Protein AF-A0A0E9XWE2-F1 (afdb_monomer_lite)

Organism: Anguilla anguilla (NCBI:txid7936)

Sequence (177 aa):
MARCVLFPHYSIYKSADKRSRIYFKRGICIWNLLLLTLNMKSKELSLSVKQAIIRLKKNKEPIRDIAKTLGVAKSTIWYIFKKKERTGELRNTKRPGRPRKTTVVDDRKILSLVKKNPFTTVGQIKNTLQEVGVSVSKSTIKRRLHQSKYRGFTTRCKLLVSLKNRKIRVCQKKKNI

Structure (mmCIF, N/CA/C/O backbone):
data_AF-A0A0E9XWE2-F1
#
_entry.id   AF-A0A0E9XWE2-F1
#
loop_
_atom_site.group_PDB
_atom_site.id
_atom_site.type_symbol
_atom_site.label_atom_id
_atom_site.label_alt_id
_atom_site.label_comp_id
_atom_site.label_asym_id
_atom_site.label_entity_id
_atom_site.label_seq_id
_atom_site.pdbx_PDB_ins_code
_atom_site.Cartn_x
_atom_site.Cartn_y
_atom_site.Cartn_z
_atom_site.occupancy
_atom_site.B_iso_or_equiv
_atom_site.auth_seq_id
_atom_site.auth_comp_id
_atom_site.auth_asym_id
_atom_site.auth_atom_id
_atom_site.pdbx_PDB_model_num
ATOM 1 N N . MET A 1 1 ? -25.411 -24.905 32.544 1.00 36.47 1 MET A N 1
ATOM 2 C CA . MET A 1 1 ? -26.295 -25.815 31.784 1.00 36.47 1 MET A CA 1
ATOM 3 C C . MET A 1 1 ? -26.116 -25.546 30.299 1.00 36.47 1 MET A C 1
ATOM 5 O O . MET A 1 1 ? -26.610 -24.546 29.792 1.00 36.47 1 MET A O 1
ATOM 9 N N . ALA A 1 2 ? -25.308 -26.369 29.632 1.00 35.28 2 ALA A N 1
ATOM 10 C CA . ALA A 1 2 ? -25.052 -26.248 28.203 1.00 35.28 2 ALA A CA 1
ATOM 11 C C . ALA A 1 2 ? -26.295 -26.712 27.433 1.00 35.28 2 ALA A C 1
ATOM 13 O O . ALA A 1 2 ? -26.685 -27.873 27.524 1.00 35.28 2 ALA A O 1
ATOM 14 N N . ARG A 1 3 ? -26.938 -25.810 26.685 1.00 33.81 3 ARG A N 1
ATOM 15 C CA . ARG A 1 3 ? -27.927 -26.214 25.682 1.00 33.81 3 ARG A CA 1
ATOM 16 C C . ARG A 1 3 ? -27.156 -26.778 24.492 1.00 33.81 3 ARG A C 1
ATOM 18 O O . ARG A 1 3 ? -26.700 -26.025 23.637 1.00 33.81 3 ARG A O 1
ATOM 25 N N . CYS A 1 4 ? -26.981 -28.096 24.469 1.00 35.97 4 CYS A N 1
ATOM 26 C CA . CYS A 1 4 ? -26.590 -28.827 23.270 1.00 35.97 4 CYS A CA 1
ATOM 27 C C . CYS A 1 4 ? -27.687 -28.635 22.218 1.00 35.97 4 CYS A C 1
ATOM 29 O O . CYS A 1 4 ? -28.701 -29.327 22.233 1.00 35.97 4 CYS A O 1
ATOM 31 N N . VAL A 1 5 ? -27.509 -27.670 21.317 1.00 41.50 5 VAL A N 1
ATOM 32 C CA . VAL A 1 5 ? -28.327 -27.587 20.106 1.00 41.50 5 VAL A CA 1
ATOM 33 C C . VAL A 1 5 ? -27.743 -28.612 19.143 1.00 41.50 5 VAL A C 1
ATOM 35 O O . VAL A 1 5 ? -26.762 -28.347 18.451 1.00 41.50 5 VAL A O 1
ATOM 38 N N . LEU A 1 6 ? -28.289 -29.826 19.196 1.00 41.53 6 LEU A N 1
ATOM 39 C CA . LEU A 1 6 ? -27.941 -30.925 18.305 1.00 41.53 6 LEU A CA 1
ATOM 40 C C . LEU A 1 6 ? -28.216 -30.475 16.859 1.00 41.53 6 LEU A C 1
ATOM 42 O O . LEU A 1 6 ? -29.361 -30.448 16.413 1.00 41.53 6 LEU A O 1
ATOM 46 N N . PHE A 1 7 ? -27.176 -30.108 16.111 1.00 46.88 7 PHE A N 1
ATOM 47 C CA . PHE A 1 7 ? -27.259 -30.164 14.656 1.00 46.88 7 PHE A CA 1
ATOM 48 C C . PHE A 1 7 ? -27.349 -31.651 14.292 1.00 46.88 7 PHE A C 1
ATOM 50 O O . PHE A 1 7 ? -26.456 -32.407 14.687 1.00 46.88 7 PHE A O 1
ATOM 57 N N . PRO A 1 8 ? -28.398 -32.114 13.590 1.00 48.22 8 PRO A N 1
ATOM 58 C CA . PRO A 1 8 ? -28.503 -33.520 13.238 1.00 48.22 8 PRO A CA 1
ATOM 59 C C . PRO A 1 8 ? -27.317 -33.886 12.340 1.00 48.22 8 PRO A C 1
ATOM 61 O O . PRO A 1 8 ? -27.140 -33.342 11.249 1.00 48.22 8 PRO A O 1
ATOM 64 N N . HIS A 1 9 ? -26.466 -34.779 12.844 1.00 44.94 9 HIS A N 1
ATOM 65 C CA . HIS A 1 9 ? -25.312 -35.310 12.134 1.00 44.94 9 HIS A CA 1
ATOM 66 C C . HIS A 1 9 ? -25.773 -35.965 10.819 1.00 44.94 9 HIS A C 1
ATOM 68 O O . HIS A 1 9 ? -26.720 -36.753 10.802 1.00 44.94 9 HIS A O 1
ATOM 74 N N . TYR A 1 10 ? -25.084 -35.643 9.718 1.00 48.72 10 TYR A N 1
ATOM 75 C CA . TYR A 1 10 ? -25.401 -35.984 8.316 1.00 48.72 10 TYR A CA 1
ATOM 76 C C . TYR A 1 10 ? -25.635 -37.484 8.020 1.00 48.72 10 TYR A C 1
ATOM 78 O O . TYR A 1 10 ? -26.074 -37.837 6.926 1.00 48.72 10 TYR A O 1
ATOM 86 N N . SER A 1 11 ? -25.340 -38.372 8.972 1.00 43.72 11 SER A N 1
ATOM 87 C CA . SER A 1 11 ? -25.313 -39.828 8.796 1.00 43.72 11 SER A CA 1
ATOM 88 C C . SER A 1 11 ? -26.697 -40.492 8.673 1.00 43.72 11 SER A C 1
ATOM 90 O O . SER A 1 11 ? -26.799 -41.581 8.120 1.00 43.72 11 SER A O 1
ATOM 92 N N . ILE A 1 12 ? -27.781 -39.849 9.126 1.00 46.81 12 ILE A N 1
ATOM 93 C CA . ILE A 1 12 ? -29.115 -40.490 9.215 1.00 46.81 12 ILE A CA 1
ATOM 94 C C . ILE A 1 12 ? -29.894 -40.475 7.872 1.00 46.81 12 ILE A C 1
ATOM 96 O O . ILE A 1 12 ? -30.861 -41.207 7.701 1.00 46.81 12 ILE A O 1
ATOM 100 N N . TYR A 1 13 ? -29.470 -39.707 6.860 1.00 51.28 13 TYR A N 1
ATOM 101 C CA . TYR A 1 13 ? -30.331 -39.358 5.709 1.00 51.28 13 TYR A CA 1
ATOM 102 C C . TYR A 1 13 ? -29.889 -39.921 4.346 1.00 51.28 13 TYR A C 1
ATOM 104 O O . TYR A 1 13 ? -30.135 -39.311 3.296 1.00 51.28 13 TYR A O 1
ATOM 112 N N . LYS A 1 14 ? -29.250 -41.098 4.315 1.00 47.56 14 LYS A N 1
ATOM 113 C CA . LYS A 1 14 ? -28.996 -41.800 3.040 1.00 47.56 14 LYS A CA 1
ATOM 114 C C . LYS A 1 14 ? -30.258 -42.427 2.418 1.00 47.56 14 LYS A C 1
ATOM 116 O O . LYS A 1 14 ? -30.220 -42.720 1.229 1.00 47.56 14 LYS A O 1
ATOM 121 N N . SER A 1 15 ? -31.369 -42.509 3.157 1.00 47.16 15 SER A N 1
ATOM 122 C CA . SER A 1 15 ? -32.606 -43.196 2.734 1.00 47.16 15 SER A CA 1
ATOM 123 C C . SER A 1 15 ? -33.827 -42.279 2.526 1.00 47.16 15 SER A C 1
ATOM 125 O O . SER A 1 15 ? -34.950 -42.765 2.503 1.00 47.16 15 SER A O 1
ATOM 127 N N . ALA A 1 16 ? -33.648 -40.955 2.412 1.00 53.41 16 ALA A N 1
ATOM 128 C CA . ALA A 1 16 ? -34.763 -40.001 2.311 1.00 53.41 16 ALA A CA 1
ATOM 129 C C . ALA A 1 16 ? -35.068 -39.545 0.866 1.00 53.41 16 ALA A C 1
ATOM 131 O O . ALA A 1 16 ? -34.155 -39.276 0.078 1.00 53.41 16 ALA A O 1
ATOM 132 N N . ASP A 1 17 ? -36.365 -39.409 0.553 1.00 56.47 17 ASP A N 1
ATOM 133 C CA . ASP A 1 17 ? -36.939 -39.021 -0.746 1.00 56.47 17 ASP A CA 1
ATOM 134 C C . ASP A 1 17 ? -36.395 -37.676 -1.289 1.00 56.47 17 ASP A C 1
ATOM 136 O O . ASP A 1 17 ? -36.172 -36.726 -0.526 1.00 56.47 17 ASP A O 1
ATOM 140 N N . LYS A 1 18 ? -36.202 -37.559 -2.619 1.00 53.59 18 LYS A N 1
ATOM 141 C CA . LYS A 1 18 ? -35.597 -36.389 -3.307 1.00 53.59 18 LYS A CA 1
ATOM 142 C C . LYS A 1 18 ? -36.225 -35.054 -2.894 1.00 53.59 18 LYS A C 1
ATOM 144 O O . LYS A 1 18 ? -35.513 -34.046 -2.831 1.00 53.59 18 LYS A O 1
ATOM 149 N N . ARG A 1 19 ? -37.525 -35.036 -2.585 1.00 48.28 19 ARG A N 1
ATOM 150 C CA . ARG A 1 19 ? -38.261 -33.822 -2.202 1.00 48.28 19 ARG A CA 1
ATOM 151 C C . ARG A 1 19 ? -37.799 -33.263 -0.849 1.00 48.28 19 ARG A C 1
ATOM 153 O O . ARG A 1 19 ? -37.608 -32.054 -0.730 1.00 48.28 19 ARG A O 1
ATOM 160 N N . SER A 1 20 ? -37.495 -34.120 0.128 1.00 50.53 20 SER A N 1
ATOM 161 C CA . SER A 1 20 ? -37.007 -33.719 1.463 1.00 50.53 20 SER A CA 1
ATOM 162 C C . SER A 1 20 ? -35.597 -33.098 1.434 1.00 50.53 20 SER A C 1
ATOM 164 O O . SER A 1 20 ? -35.326 -32.115 2.129 1.00 50.53 20 SER A O 1
ATOM 166 N N . ARG A 1 21 ? -34.721 -33.570 0.530 1.00 50.50 21 ARG A N 1
ATOM 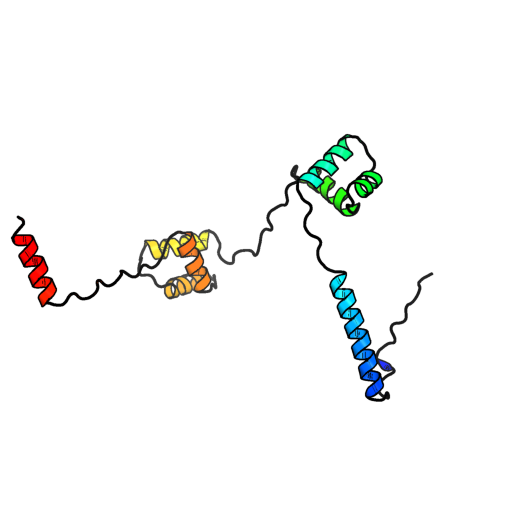167 C CA . ARG A 1 21 ? -33.382 -32.994 0.273 1.00 50.50 21 ARG A CA 1
ATOM 168 C C . ARG A 1 21 ? -33.422 -31.542 -0.219 1.00 50.50 21 ARG A C 1
ATOM 170 O O . ARG A 1 21 ? -32.495 -30.781 0.062 1.00 50.50 21 ARG A O 1
ATOM 177 N N . ILE A 1 22 ? -34.465 -31.151 -0.954 1.00 52.09 22 ILE A N 1
ATOM 178 C CA . ILE A 1 22 ? -34.613 -29.800 -1.524 1.00 52.09 22 ILE A CA 1
ATOM 179 C C . ILE A 1 22 ? -34.989 -28.785 -0.438 1.00 52.09 22 ILE A C 1
ATOM 181 O O . ILE A 1 22 ? -34.415 -27.694 -0.401 1.00 52.09 22 ILE A O 1
ATOM 185 N N . TYR A 1 23 ? -35.903 -29.142 0.471 1.00 50.88 23 TYR A N 1
ATOM 186 C CA . TYR A 1 23 ? -36.295 -28.274 1.589 1.00 50.88 23 TYR A CA 1
ATOM 187 C C . TYR A 1 23 ? -35.142 -28.058 2.579 1.00 50.88 23 TYR A C 1
ATOM 189 O O . TYR A 1 23 ? -34.945 -26.940 3.054 1.00 50.88 23 TYR A O 1
ATOM 197 N N . PHE A 1 24 ? -34.300 -29.073 2.802 1.00 49.56 24 PHE A N 1
ATOM 198 C CA . PHE A 1 24 ? -33.131 -28.951 3.679 1.00 49.56 24 PHE A CA 1
ATOM 199 C C . PHE A 1 24 ? -31.984 -28.144 3.044 1.00 49.56 24 PHE A C 1
ATOM 201 O O . PHE A 1 24 ? -31.391 -27.291 3.706 1.00 49.56 24 PHE A O 1
ATOM 208 N N . LYS A 1 25 ? -31.718 -28.317 1.736 1.00 51.12 25 LYS A N 1
ATOM 209 C CA . LYS A 1 25 ? -30.792 -27.439 0.991 1.00 51.12 25 LYS A CA 1
ATOM 210 C C . LYS A 1 25 ? -31.253 -25.980 1.023 1.00 51.12 25 LYS A C 1
ATOM 212 O O . LYS A 1 25 ? -30.431 -25.100 1.253 1.00 51.12 25 LYS A O 1
ATOM 217 N N . ARG A 1 26 ? -32.558 -25.721 0.868 1.00 50.47 26 ARG A N 1
ATOM 218 C CA . ARG A 1 26 ? -33.139 -24.375 1.018 1.00 50.47 26 ARG A CA 1
ATOM 219 C C . ARG A 1 26 ? -32.953 -23.817 2.437 1.00 50.47 26 ARG A C 1
ATOM 221 O O . ARG A 1 26 ? -32.559 -22.662 2.560 1.00 50.47 26 ARG A O 1
ATOM 228 N N . GLY A 1 27 ? -33.139 -24.627 3.482 1.00 55.16 27 GLY A N 1
ATOM 229 C CA . GLY A 1 27 ? -32.905 -24.231 4.879 1.00 55.16 27 GLY A CA 1
ATOM 230 C C . GLY A 1 27 ? -31.442 -23.884 5.195 1.00 55.16 27 GLY A C 1
ATOM 231 O O . GLY A 1 27 ? -31.178 -22.839 5.784 1.00 55.16 27 GLY A O 1
ATOM 232 N N . ILE A 1 28 ? -30.484 -24.696 4.730 1.00 58.91 28 ILE A N 1
ATOM 233 C CA . ILE A 1 28 ? -29.037 -24.427 4.868 1.00 58.91 28 ILE A CA 1
ATOM 234 C C . ILE A 1 28 ? -28.629 -23.171 4.085 1.00 58.91 28 ILE A C 1
ATOM 236 O O . ILE A 1 28 ? -27.827 -22.374 4.569 1.00 58.91 28 ILE A O 1
ATOM 240 N N . CYS A 1 29 ? -29.177 -22.967 2.882 1.00 51.75 29 CYS A N 1
ATOM 241 C CA . CYS A 1 29 ? -28.904 -21.776 2.077 1.00 51.75 29 CYS A CA 1
ATOM 242 C C . CYS A 1 29 ? -29.421 -20.493 2.744 1.00 51.75 29 CYS A C 1
ATOM 244 O O . CYS A 1 29 ? -28.699 -19.500 2.750 1.00 51.75 29 CYS A O 1
ATOM 246 N N . ILE A 1 30 ? -30.617 -20.516 3.345 1.00 58.69 30 ILE A N 1
ATOM 247 C CA . ILE A 1 30 ? -31.164 -19.372 4.094 1.00 58.69 30 ILE A CA 1
ATOM 248 C C . ILE A 1 30 ? -30.311 -19.087 5.336 1.00 58.69 30 ILE A C 1
ATOM 250 O O . ILE A 1 30 ? -29.964 -17.935 5.583 1.00 58.69 30 ILE A O 1
ATOM 254 N N . TRP A 1 31 ? -29.902 -20.122 6.077 1.00 55.00 31 TRP A N 1
ATOM 255 C CA . TRP A 1 31 ? -29.041 -19.958 7.253 1.00 55.00 31 TRP A CA 1
ATOM 256 C C . TRP A 1 31 ? -27.649 -19.419 6.897 1.00 55.00 31 TRP A C 1
ATOM 258 O O . TRP A 1 31 ? -27.167 -18.512 7.566 1.00 55.00 31 TRP A O 1
ATOM 268 N N . ASN A 1 32 ? -27.025 -19.894 5.814 1.00 52.91 32 ASN A N 1
ATOM 269 C CA . ASN A 1 32 ? -25.751 -19.352 5.324 1.00 52.91 32 ASN A CA 1
ATOM 270 C C . ASN A 1 32 ? -25.883 -17.908 4.810 1.00 52.91 32 ASN A C 1
ATOM 272 O O . ASN A 1 32 ? -24.979 -17.103 5.028 1.00 52.91 32 ASN A O 1
ATOM 276 N N . LEU A 1 33 ? -27.005 -17.552 4.175 1.00 55.31 33 LEU A N 1
ATOM 277 C CA . LEU A 1 33 ? -27.286 -16.179 3.744 1.00 55.31 33 LEU A CA 1
ATOM 278 C C . LEU A 1 33 ? -27.466 -15.236 4.948 1.00 55.31 33 LEU A C 1
ATOM 280 O O . LEU A 1 33 ? -26.960 -14.117 4.932 1.00 55.31 33 LEU A O 1
ATOM 284 N N . LEU A 1 34 ? -28.118 -15.712 6.012 1.00 55.50 34 LEU A N 1
ATOM 285 C CA . LEU A 1 34 ? -28.325 -14.976 7.263 1.00 55.50 34 LEU A CA 1
ATOM 286 C C . LEU A 1 34 ? -27.047 -14.898 8.123 1.00 55.50 34 LEU A C 1
ATOM 288 O O . LEU A 1 34 ? -26.836 -13.918 8.827 1.00 55.50 34 LEU A O 1
ATOM 292 N N . LEU A 1 35 ? -26.142 -15.879 8.028 1.00 52.31 35 LEU A N 1
ATOM 293 C CA . LEU A 1 35 ? -24.825 -15.828 8.677 1.00 52.31 35 LEU A CA 1
ATOM 294 C C . LEU A 1 35 ? -23.866 -14.844 7.979 1.00 52.31 35 LEU A C 1
ATOM 296 O O . LEU A 1 35 ? -23.034 -14.214 8.634 1.00 52.31 35 LEU A O 1
ATOM 300 N N . LEU A 1 36 ? -23.983 -14.684 6.654 1.00 53.25 36 LEU A N 1
ATOM 301 C CA . LEU A 1 36 ? -23.162 -13.759 5.862 1.00 53.25 36 LEU A CA 1
ATOM 302 C C . LEU A 1 36 ? -23.483 -12.280 6.139 1.00 53.25 36 LEU A C 1
ATOM 304 O O . LEU A 1 36 ? -22.582 -11.443 6.060 1.00 53.25 36 LEU A O 1
ATOM 308 N N . THR A 1 37 ? -24.720 -11.945 6.517 1.00 51.22 37 THR A N 1
ATOM 309 C CA . THR A 1 37 ? -25.102 -10.571 6.898 1.00 51.22 37 THR A CA 1
ATOM 310 C C . THR A 1 37 ? -24.593 -10.179 8.288 1.00 51.22 37 THR A C 1
ATOM 312 O O . THR A 1 37 ? -24.318 -9.005 8.533 1.00 51.22 37 THR A O 1
ATOM 315 N N . LEU A 1 38 ? -24.379 -11.151 9.182 1.00 59.34 38 LEU A N 1
ATOM 316 C CA . LEU A 1 38 ? -23.909 -10.924 10.555 1.00 59.34 38 LEU A CA 1
ATOM 317 C C . LEU A 1 38 ? -22.392 -10.697 10.673 1.00 59.34 38 LEU A C 1
ATOM 319 O O . LEU A 1 38 ? -21.922 -10.265 11.724 1.00 59.34 38 LEU A O 1
ATOM 323 N N . ASN A 1 39 ? -21.619 -10.941 9.610 1.00 58.16 39 ASN A N 1
ATOM 324 C CA . ASN A 1 39 ? -20.155 -10.835 9.630 1.00 58.16 39 ASN A CA 1
ATOM 325 C C . ASN A 1 39 ? -19.601 -9.721 8.720 1.00 58.16 39 ASN A C 1
ATOM 327 O O . ASN A 1 39 ? -18.482 -9.806 8.204 1.00 58.16 39 ASN A O 1
ATOM 331 N N . MET A 1 40 ? -20.371 -8.651 8.508 1.00 66.19 40 MET A N 1
ATOM 332 C CA . MET A 1 40 ? -19.869 -7.458 7.827 1.00 66.19 40 MET A CA 1
ATOM 333 C C . MET A 1 40 ? -18.966 -6.647 8.764 1.00 66.19 40 MET A C 1
ATOM 335 O O . MET A 1 40 ? -19.376 -6.205 9.836 1.00 66.19 40 MET A O 1
ATOM 339 N N . LYS A 1 41 ? -17.716 -6.406 8.347 1.00 64.62 41 LYS A N 1
ATOM 340 C CA . LYS A 1 41 ? -16.799 -5.517 9.075 1.00 64.62 41 LYS A CA 1
ATOM 341 C C . LYS A 1 41 ? -17.391 -4.109 9.138 1.00 64.62 41 LYS A C 1
ATOM 343 O O . LYS A 1 41 ? -17.607 -3.477 8.105 1.00 64.62 41 LYS A O 1
ATOM 348 N N . SER A 1 42 ? -17.611 -3.611 10.352 1.00 72.94 42 SER A N 1
ATOM 349 C CA . SER A 1 42 ? -18.12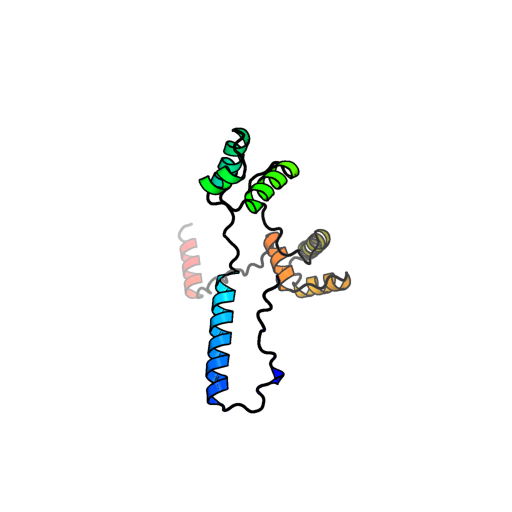9 -2.266 10.586 1.00 72.94 42 SER A CA 1
ATOM 350 C C . SER A 1 42 ? -17.184 -1.198 10.031 1.00 72.94 42 SER A C 1
ATOM 352 O O . SER A 1 42 ? -15.957 -1.330 10.096 1.00 72.94 42 SER A O 1
ATOM 354 N N . LYS A 1 43 ? -17.763 -0.107 9.519 1.00 84.00 43 LYS A N 1
ATOM 355 C CA . LYS A 1 43 ? -17.020 1.081 9.087 1.00 84.00 43 LYS A CA 1
ATOM 356 C C . LYS A 1 43 ? -16.148 1.605 10.235 1.00 84.00 43 LYS A C 1
ATOM 358 O O . LYS A 1 43 ? -16.537 1.573 11.399 1.00 84.00 43 LYS A O 1
ATOM 363 N N . GLU A 1 44 ? -14.957 2.091 9.898 1.00 90.31 44 GLU A N 1
ATOM 364 C CA . GLU A 1 44 ? -14.053 2.705 10.871 1.00 90.31 44 GLU A CA 1
ATOM 365 C C . GLU A 1 44 ? -14.702 3.947 11.508 1.00 90.31 44 GLU A C 1
ATOM 367 O O . GLU A 1 44 ? -15.328 4.753 10.816 1.00 90.31 44 GLU A O 1
ATOM 372 N N . LEU A 1 45 ? -14.495 4.137 12.814 1.00 92.31 45 LEU A N 1
ATOM 373 C CA . LEU A 1 45 ? -14.974 5.319 13.535 1.00 92.31 45 LEU A CA 1
ATOM 374 C C . LEU A 1 45 ? -14.343 6.607 12.993 1.00 92.31 45 LEU A C 1
ATOM 376 O O . LEU A 1 45 ? -13.131 6.667 12.749 1.00 92.31 45 LEU A O 1
ATOM 380 N N . SER A 1 46 ? -15.163 7.651 12.870 1.00 93.69 46 SER A N 1
ATOM 381 C CA . SER A 1 46 ? -14.713 8.984 12.471 1.00 93.69 46 SER A CA 1
ATOM 382 C C . SER A 1 46 ? -13.825 9.619 13.548 1.00 93.69 46 SER A C 1
ATOM 384 O O . SER A 1 46 ? -13.891 9.276 14.731 1.00 93.69 46 SER A O 1
ATOM 386 N N . LEU A 1 47 ? -12.976 10.568 13.142 1.00 94.69 47 LEU A N 1
ATOM 387 C CA . LEU A 1 47 ? -12.081 11.268 14.068 1.00 94.69 47 LEU A CA 1
ATOM 388 C C . LEU A 1 47 ? -12.862 12.016 15.158 1.00 94.69 47 LEU A C 1
ATOM 390 O O . LEU A 1 47 ? -12.466 11.972 16.318 1.00 94.69 47 LEU A O 1
ATOM 394 N N . SER A 1 48 ? -13.972 12.655 14.777 1.00 94.56 48 SER A N 1
ATOM 395 C CA . SER A 1 48 ? -14.826 13.425 15.687 1.00 94.56 48 SER A CA 1
ATOM 396 C C . SER A 1 48 ? -15.353 12.552 16.829 1.00 94.56 48 SER A C 1
ATOM 398 O O . SER A 1 48 ? -15.169 12.884 17.998 1.00 94.56 48 SER A O 1
ATOM 400 N N . VAL A 1 49 ? -15.874 11.359 16.514 1.00 95.06 49 VAL A N 1
ATOM 401 C CA . VAL A 1 49 ? -16.377 10.428 17.539 1.00 95.06 49 VAL A CA 1
ATOM 402 C C . VAL A 1 49 ? -15.248 9.966 18.464 1.00 95.06 49 VAL A C 1
ATOM 404 O O . VAL A 1 49 ? -15.418 9.909 19.679 1.00 95.06 49 VAL A O 1
ATOM 407 N N . LYS A 1 50 ? -14.050 9.708 17.928 1.00 95.38 50 LYS A N 1
ATOM 408 C CA . LYS A 1 50 ? -12.882 9.352 18.754 1.00 95.38 50 LYS A CA 1
ATOM 409 C C . LYS A 1 50 ? -12.452 10.483 19.681 1.00 95.38 50 LYS A C 1
ATOM 411 O O . LYS A 1 50 ? -12.052 10.222 20.811 1.00 95.38 50 LYS A O 1
ATOM 416 N N . GLN A 1 51 ? -12.522 11.728 19.220 1.00 96.31 51 GLN A N 1
ATOM 417 C CA . GLN A 1 51 ? -12.242 12.895 20.054 1.00 96.31 51 GLN A CA 1
ATOM 418 C C . GLN A 1 51 ? -13.299 13.055 21.150 1.00 96.31 51 GLN A C 1
ATOM 420 O O . GLN A 1 51 ? -12.923 13.311 22.291 1.00 96.31 51 GLN A O 1
ATOM 425 N N . ALA A 1 52 ? -14.580 12.837 20.839 1.00 96.44 52 ALA A N 1
ATOM 426 C CA . ALA A 1 52 ? -15.658 12.841 21.826 1.00 96.44 52 ALA A CA 1
ATOM 427 C C . ALA A 1 52 ? -15.424 11.793 22.928 1.00 96.44 52 ALA A C 1
ATOM 429 O O . ALA A 1 52 ? -15.469 12.140 24.103 1.00 96.44 52 ALA A O 1
ATOM 430 N N . ILE A 1 53 ? -15.038 10.560 22.570 1.00 96.38 53 ILE A N 1
ATOM 431 C CA . ILE A 1 53 ? -14.682 9.504 23.541 1.00 96.38 53 ILE A CA 1
ATOM 432 C C . ILE A 1 53 ? -13.590 9.979 24.514 1.00 96.38 53 ILE A C 1
ATOM 434 O O . ILE A 1 53 ? -13.690 9.766 25.721 1.00 96.38 53 ILE A O 1
ATOM 438 N N . ILE A 1 54 ? -12.546 10.642 24.006 1.00 95.88 54 ILE A N 1
ATOM 439 C CA . ILE A 1 54 ? -11.453 11.156 24.844 1.00 95.88 54 ILE A CA 1
ATOM 440 C C . ILE A 1 54 ? -11.912 12.329 25.716 1.00 95.88 54 ILE A C 1
ATOM 442 O O . ILE A 1 54 ? -11.485 12.420 26.865 1.00 95.88 54 ILE A O 1
ATOM 446 N N . ARG A 1 55 ? -12.776 13.214 25.204 1.00 96.25 55 ARG A N 1
ATOM 447 C CA . ARG A 1 55 ? -13.350 14.327 25.981 1.00 96.25 55 ARG A CA 1
ATOM 448 C C . ARG A 1 55 ? -14.186 13.807 27.151 1.00 96.25 55 ARG A C 1
ATOM 450 O O . ARG A 1 55 ? -13.910 14.178 28.285 1.00 96.25 55 ARG A O 1
ATOM 457 N N . LEU A 1 56 ? -15.111 12.881 26.900 1.00 95.88 56 LEU A N 1
ATOM 458 C CA . LEU A 1 56 ? -15.945 12.283 27.950 1.00 95.88 56 LEU A CA 1
ATOM 459 C C . LEU A 1 56 ? -15.099 11.519 28.979 1.00 95.88 56 LEU A C 1
ATOM 461 O O . LEU A 1 56 ? -15.332 11.607 30.182 1.00 95.88 56 LEU A O 1
ATOM 465 N N . LYS A 1 57 ? -14.029 10.847 28.532 1.00 94.69 57 LYS A N 1
ATOM 466 C CA . LYS A 1 57 ? -13.086 10.201 29.453 1.00 94.69 57 LYS A CA 1
ATOM 467 C C . LYS A 1 57 ? -12.343 11.202 30.343 1.00 94.69 57 LYS A C 1
ATOM 469 O O . LYS A 1 57 ? -12.120 10.903 31.515 1.00 94.69 57 LYS A O 1
ATOM 474 N N . LYS A 1 58 ? -11.962 12.371 29.813 1.00 94.62 58 LYS A N 1
ATOM 475 C CA . LYS A 1 58 ? -11.352 13.458 30.602 1.00 94.62 58 LYS A CA 1
ATOM 476 C C . LYS A 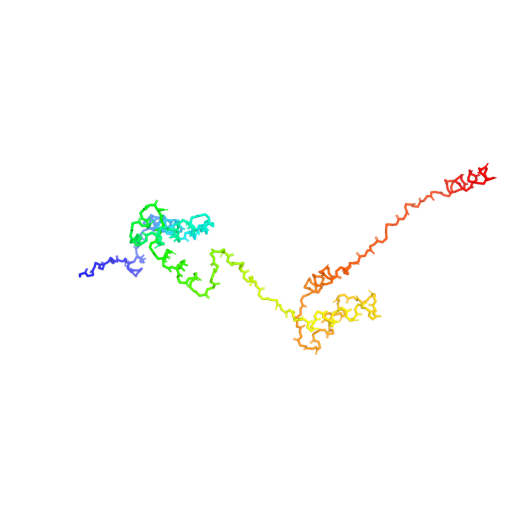1 58 ? -12.319 14.022 31.643 1.00 94.62 58 LYS A C 1
ATOM 478 O O . LYS A 1 58 ? -11.885 14.313 32.751 1.00 94.62 58 LYS A O 1
ATOM 483 N N . ASN A 1 59 ? -13.612 14.057 31.329 1.00 94.69 59 ASN A N 1
ATOM 484 C CA . ASN A 1 59 ? -14.682 14.430 32.260 1.00 94.69 59 ASN A CA 1
ATOM 485 C C . ASN A 1 59 ? -14.987 13.338 33.310 1.00 94.69 59 ASN A C 1
ATOM 487 O O . ASN A 1 59 ? -15.952 13.456 34.054 1.00 94.69 59 ASN A O 1
ATOM 491 N N . LYS A 1 60 ? -14.163 12.280 33.387 1.00 93.12 60 LYS A N 1
ATOM 492 C CA . LYS A 1 60 ? -14.267 11.154 34.332 1.00 93.12 60 LYS A CA 1
ATOM 493 C C . LYS A 1 60 ? -15.560 10.335 34.224 1.00 93.12 60 LYS A C 1
ATOM 495 O O . LYS A 1 60 ? -15.880 9.585 35.143 1.00 93.12 60 LYS A O 1
ATOM 500 N N . GLU A 1 61 ? -16.247 10.379 33.085 1.00 93.69 61 GLU A N 1
ATOM 501 C CA . GLU A 1 61 ? -17.412 9.523 32.862 1.00 93.69 61 GLU A CA 1
ATOM 502 C C . GLU A 1 61 ? -17.019 8.035 32.798 1.00 93.69 61 GLU A C 1
ATOM 504 O O . GLU A 1 61 ? -15.960 7.670 32.254 1.00 93.69 61 GLU A O 1
ATOM 509 N N . PRO A 1 62 ? -17.861 7.134 33.330 1.00 95.56 62 PRO A N 1
ATOM 510 C CA . PRO A 1 62 ? -17.604 5.708 33.252 1.00 95.56 62 PRO A CA 1
ATOM 511 C C . PRO A 1 62 ? -17.801 5.204 31.813 1.00 95.56 62 PRO A C 1
ATOM 513 O O . PRO A 1 62 ? -18.688 5.629 31.078 1.00 95.56 62 PRO A O 1
ATOM 516 N N . ILE A 1 63 ? -17.000 4.212 31.408 1.00 95.25 63 ILE A N 1
ATOM 517 C CA . ILE A 1 63 ? -16.962 3.692 30.022 1.00 95.25 63 ILE A CA 1
ATOM 518 C C . ILE A 1 63 ? -18.336 3.203 29.540 1.00 95.25 63 ILE A C 1
ATOM 520 O O . ILE A 1 63 ? -18.662 3.312 28.359 1.00 95.25 63 ILE A O 1
ATOM 524 N N . ARG A 1 64 ? -19.139 2.652 30.457 1.00 96.12 64 ARG A N 1
ATOM 525 C CA . ARG A 1 64 ? -20.508 2.197 30.180 1.00 96.12 64 ARG A CA 1
ATOM 526 C C . ARG A 1 64 ? -21.408 3.318 29.671 1.00 96.12 64 ARG A C 1
ATOM 528 O O . ARG A 1 64 ? -22.209 3.057 28.779 1.00 96.12 64 ARG A O 1
ATOM 535 N N . ASP A 1 65 ? -21.258 4.523 30.200 1.00 96.06 65 ASP A N 1
ATOM 536 C CA . ASP A 1 65 ? -22.142 5.637 29.881 1.00 96.06 65 ASP A CA 1
ATOM 537 C C . ASP A 1 65 ? -21.654 6.313 28.598 1.00 96.06 65 ASP A C 1
ATOM 539 O O . ASP A 1 65 ? -22.447 6.505 27.685 1.00 96.06 65 ASP A O 1
ATOM 543 N N . ILE A 1 66 ? -20.333 6.440 28.415 1.00 96.50 66 ILE A N 1
ATOM 544 C CA . ILE A 1 66 ? -19.718 6.840 27.134 1.00 96.50 66 ILE A CA 1
ATOM 545 C C . ILE A 1 66 ? -20.198 5.945 25.976 1.00 96.50 66 ILE A C 1
ATOM 547 O O . ILE A 1 66 ? -20.539 6.431 24.896 1.00 96.50 66 ILE A O 1
ATOM 551 N N . ALA A 1 67 ? -20.228 4.625 26.194 1.00 95.94 67 ALA A N 1
ATOM 552 C CA . ALA A 1 67 ? -20.691 3.653 25.205 1.00 95.94 67 ALA A CA 1
ATOM 553 C C . ALA A 1 67 ? -22.162 3.857 24.827 1.00 95.94 67 ALA A C 1
ATOM 555 O O . ALA A 1 67 ? -22.499 3.775 23.646 1.00 95.94 67 ALA A O 1
ATOM 556 N N . LYS A 1 68 ? -23.019 4.135 25.816 1.00 95.81 68 LYS A N 1
ATOM 557 C CA . LYS A 1 68 ? -24.445 4.405 25.601 1.00 95.81 68 LYS A CA 1
ATOM 558 C C . LYS A 1 68 ? -24.654 5.723 24.861 1.00 95.81 68 LYS A C 1
ATOM 560 O O . LYS A 1 68 ? -25.334 5.723 23.843 1.00 95.81 68 LYS A O 1
ATOM 565 N N . THR A 1 69 ? -24.016 6.800 25.315 1.00 95.31 69 THR A N 1
ATOM 566 C CA . THR A 1 69 ? -24.147 8.146 24.736 1.00 95.31 69 THR A CA 1
ATOM 567 C C . THR A 1 69 ? -23.720 8.188 23.271 1.00 95.31 69 THR A C 1
ATOM 569 O O . THR A 1 69 ? -24.364 8.838 22.455 1.00 95.31 69 THR A O 1
ATOM 572 N N . LEU A 1 70 ? -22.639 7.485 22.917 1.00 94.19 70 LEU A N 1
ATOM 573 C CA . LEU A 1 70 ? -22.090 7.504 21.557 1.00 94.19 70 LEU A CA 1
ATOM 574 C C . LEU A 1 70 ? -22.534 6.318 20.687 1.00 94.19 70 LEU A C 1
ATOM 576 O O . LEU A 1 70 ? -22.177 6.272 19.510 1.00 94.19 70 LEU A O 1
ATOM 580 N N . GLY A 1 71 ? -23.253 5.340 21.245 1.00 93.75 71 GLY A N 1
ATOM 581 C CA . GLY A 1 71 ? -23.648 4.119 20.533 1.00 93.75 71 GLY A CA 1
ATOM 582 C C . GLY A 1 71 ? -22.465 3.251 20.081 1.00 93.75 71 GLY A C 1
ATOM 583 O O . GLY A 1 71 ? -22.549 2.553 19.072 1.00 93.75 71 GLY A O 1
ATOM 584 N N . VAL A 1 72 ? -21.334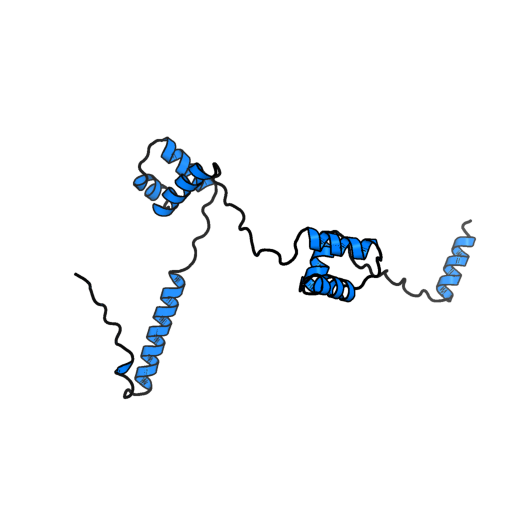 3.304 20.793 1.00 93.56 72 VAL A N 1
ATOM 585 C CA . VAL A 1 72 ? -20.098 2.586 20.434 1.00 93.56 72 VAL A CA 1
ATOM 586 C C . VAL A 1 72 ? -19.870 1.414 21.382 1.00 93.56 72 VAL A C 1
ATOM 588 O O . VAL A 1 72 ? -20.004 1.535 22.597 1.00 93.56 72 VAL A O 1
ATOM 591 N N . ALA A 1 73 ? -19.448 0.268 20.844 1.00 93.38 73 ALA A N 1
ATOM 592 C CA . ALA A 1 73 ? -19.126 -0.901 21.655 1.00 93.38 73 ALA A CA 1
ATOM 593 C C . ALA A 1 73 ? -18.005 -0.613 22.676 1.00 93.38 73 ALA A C 1
ATOM 595 O O . ALA A 1 73 ? -16.958 -0.049 22.342 1.00 93.38 73 ALA A O 1
ATOM 596 N N . LYS A 1 74 ? -18.178 -1.098 23.914 1.00 95.31 74 LYS A N 1
ATOM 597 C CA . LYS A 1 74 ? -17.206 -0.955 25.019 1.00 95.31 74 LYS A CA 1
ATOM 598 C C . LYS A 1 74 ? -15.792 -1.411 24.633 1.00 95.31 74 LYS A C 1
ATOM 600 O O . LYS A 1 74 ? -14.818 -0.742 24.964 1.00 95.31 74 LYS A O 1
ATOM 605 N N . SER A 1 75 ? -15.678 -2.516 23.892 1.00 94.62 75 SER A N 1
ATOM 606 C CA . SER A 1 75 ? -14.402 -3.042 23.379 1.00 94.62 75 SER A CA 1
ATOM 607 C C . SER A 1 75 ? -13.672 -2.045 22.476 1.00 94.62 75 SER A C 1
ATOM 609 O O . SER A 1 75 ? -12.450 -1.921 22.538 1.00 94.62 75 SER A O 1
ATOM 611 N N . THR A 1 76 ? -14.420 -1.286 21.676 1.00 94.25 76 THR A N 1
ATOM 612 C CA . THR A 1 76 ? -13.862 -0.285 20.764 1.00 94.25 76 THR A CA 1
ATOM 613 C C . THR A 1 76 ? -13.361 0.938 21.527 1.00 94.25 76 THR A C 1
ATOM 615 O O . THR A 1 76 ? -12.297 1.465 21.207 1.00 94.25 76 THR A O 1
ATOM 618 N N . ILE A 1 77 ? -14.072 1.354 22.577 1.00 95.56 77 ILE A N 1
ATOM 619 C CA . ILE A 1 77 ? -13.628 2.434 23.470 1.00 95.56 77 ILE A CA 1
ATOM 620 C C . ILE A 1 77 ? -12.318 2.046 24.171 1.00 95.56 77 ILE A C 1
ATOM 622 O O . ILE A 1 77 ? -11.350 2.806 24.125 1.00 95.56 77 ILE A O 1
ATOM 626 N N . TRP A 1 78 ? -12.243 0.831 24.724 1.00 96.12 78 TRP A N 1
ATOM 627 C CA . TRP A 1 78 ? -11.008 0.295 25.306 1.00 96.12 78 TRP A CA 1
ATOM 628 C C . TRP A 1 78 ? -9.851 0.263 24.308 1.00 96.12 78 TRP A C 1
ATOM 630 O O . TRP A 1 78 ? -8.738 0.678 24.635 1.00 96.12 78 TRP A O 1
ATOM 640 N N . TYR A 1 79 ? -10.109 -0.192 23.079 1.00 94.75 79 TYR A N 1
ATOM 641 C CA . TYR A 1 79 ? -9.110 -0.185 22.014 1.00 94.75 79 TYR A CA 1
ATOM 642 C C . TYR A 1 79 ? -8.593 1.230 21.721 1.00 94.75 79 TYR A C 1
ATOM 644 O O . TYR A 1 79 ? -7.388 1.420 21.559 1.00 94.75 79 TYR A O 1
ATOM 652 N N . ILE A 1 80 ? -9.476 2.232 21.686 1.00 95.31 80 ILE A N 1
ATOM 653 C CA . ILE A 1 80 ? -9.093 3.630 21.450 1.00 95.31 80 ILE A CA 1
ATOM 654 C C . ILE A 1 80 ? -8.206 4.161 22.578 1.00 95.31 80 ILE A C 1
ATOM 656 O O . ILE A 1 80 ? -7.207 4.815 22.278 1.00 95.31 80 ILE A O 1
ATOM 660 N N . PHE A 1 81 ? -8.518 3.861 23.842 1.00 94.75 81 PHE A N 1
ATOM 661 C CA . PHE A 1 81 ? -7.675 4.269 24.972 1.00 94.75 81 PHE A CA 1
ATOM 662 C C . PHE A 1 81 ? -6.290 3.632 24.902 1.00 94.75 81 PHE A C 1
ATOM 664 O O . PHE A 1 81 ? -5.301 4.359 24.837 1.00 94.75 81 PHE A O 1
ATOM 671 N N . LYS A 1 82 ? -6.215 2.303 24.756 1.00 95.19 82 LYS A N 1
ATOM 672 C CA . LYS A 1 82 ? -4.931 1.598 24.605 1.00 95.19 82 LYS A CA 1
ATOM 673 C C . LYS A 1 82 ? -4.132 2.112 23.407 1.00 95.19 82 LYS A C 1
ATOM 675 O O . LYS A 1 82 ? -2.915 2.269 23.471 1.00 95.19 82 LYS A O 1
ATOM 680 N N . LYS A 1 83 ? -4.807 2.406 22.290 1.00 94.25 83 LYS A N 1
ATOM 681 C CA . LYS A 1 83 ? -4.162 2.993 21.110 1.00 94.25 83 LYS A CA 1
ATOM 682 C C . LYS A 1 83 ? -3.595 4.382 21.414 1.00 94.25 83 LYS A C 1
ATOM 684 O O . LYS A 1 83 ? -2.478 4.676 20.987 1.00 94.25 83 LYS A O 1
ATOM 689 N N . LYS A 1 84 ? -4.354 5.227 22.116 1.00 94.44 84 LYS A N 1
ATOM 690 C CA . LYS A 1 84 ? -3.943 6.587 22.481 1.00 94.44 84 LYS A CA 1
ATOM 691 C C . LYS A 1 84 ? -2.757 6.574 23.445 1.00 94.44 84 LYS A C 1
ATOM 693 O O . LYS A 1 84 ? -1.857 7.380 23.249 1.00 94.44 84 LYS A O 1
ATOM 698 N N . GLU A 1 85 ? -2.729 5.656 24.405 1.00 94.00 85 GLU A N 1
ATOM 699 C CA . GLU A 1 85 ? -1.592 5.454 25.315 1.00 94.00 85 GLU A CA 1
ATOM 700 C C . GLU A 1 85 ? -0.340 5.003 24.556 1.00 94.00 85 GLU A C 1
ATOM 702 O O . GLU A 1 85 ? 0.727 5.581 24.720 1.00 94.00 85 GLU A O 1
ATOM 707 N N . ARG A 1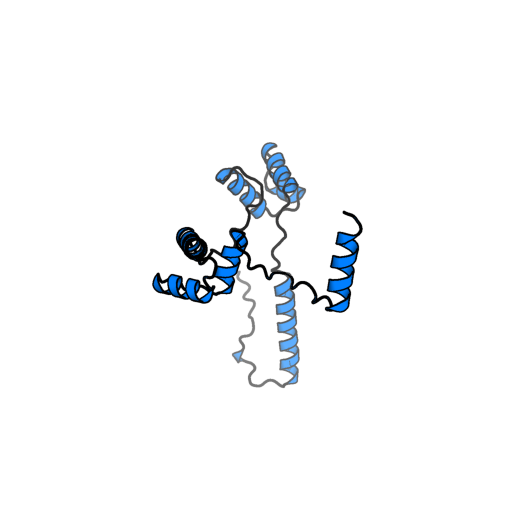 86 ? -0.477 4.024 23.653 1.00 94.88 86 ARG A N 1
ATOM 708 C CA . ARG A 1 86 ? 0.664 3.450 22.924 1.00 94.88 86 ARG A CA 1
ATOM 709 C C . ARG A 1 86 ? 1.248 4.370 21.851 1.00 94.88 86 ARG A C 1
ATOM 711 O O . ARG A 1 86 ? 2.449 4.364 21.621 1.00 94.88 86 ARG A O 1
ATOM 718 N N . THR A 1 87 ? 0.399 5.053 21.083 1.00 92.19 87 THR A N 1
ATOM 719 C CA . THR A 1 87 ? 0.816 5.776 19.863 1.00 92.19 87 THR A CA 1
ATOM 720 C C . THR A 1 87 ? 0.633 7.289 19.986 1.00 92.19 87 THR A C 1
ATOM 722 O O . THR A 1 87 ? 1.133 8.027 19.150 1.00 92.19 87 THR A O 1
ATOM 725 N N . GLY A 1 88 ? -0.127 7.785 20.966 1.00 91.81 88 GLY A N 1
ATOM 726 C CA . GLY A 1 88 ? -0.450 9.212 21.077 1.00 91.81 88 GLY A CA 1
ATOM 727 C C . GLY A 1 88 ? -1.446 9.721 20.025 1.00 91.81 88 GLY A C 1
ATOM 728 O O . GLY A 1 88 ? -2.011 10.804 20.182 1.00 91.81 88 GLY A O 1
ATOM 729 N N . GLU A 1 89 ? -1.756 8.943 18.988 1.00 91.56 89 GLU A N 1
ATOM 730 C CA . GLU A 1 89 ? -2.627 9.350 17.886 1.00 91.56 89 GLU A CA 1
ATOM 731 C C . GLU A 1 89 ? -4.014 8.693 17.921 1.00 91.56 89 GLU A C 1
ATOM 733 O O . GLU A 1 89 ? -4.166 7.490 18.137 1.00 91.56 89 GLU A O 1
ATOM 738 N N . LEU A 1 90 ? -5.046 9.483 17.600 1.00 92.25 90 LEU A N 1
ATOM 739 C CA . LEU A 1 90 ? -6.427 8.999 17.434 1.00 92.25 90 LEU A CA 1
ATOM 740 C C . LEU A 1 90 ? -6.786 8.685 15.977 1.00 92.25 90 LEU A C 1
ATOM 742 O O . LEU A 1 90 ? -7.781 8.005 15.710 1.00 92.25 90 LEU A O 1
ATOM 746 N N . ARG A 1 91 ? -5.989 9.185 15.026 1.00 92.06 91 ARG A N 1
ATOM 747 C CA . ARG A 1 91 ? -6.226 9.013 13.590 1.00 92.06 91 ARG A CA 1
ATOM 748 C C . ARG A 1 91 ? -6.130 7.537 13.202 1.00 92.06 91 ARG A C 1
ATOM 750 O O . ARG A 1 91 ? -5.470 6.728 13.861 1.00 92.06 91 ARG A O 1
ATOM 757 N N . ASN A 1 92 ? -6.831 7.160 12.136 1.00 90.56 92 ASN A N 1
ATOM 758 C CA . ASN A 1 92 ? -6.705 5.819 11.574 1.00 90.56 92 ASN A CA 1
ATOM 759 C C . ASN A 1 92 ? -5.345 5.708 10.903 1.00 90.56 92 ASN A C 1
ATOM 761 O O . ASN A 1 92 ? -4.995 6.527 10.057 1.00 90.56 92 ASN A O 1
ATOM 765 N N . THR A 1 93 ? -4.583 4.692 11.292 1.00 88.44 93 THR A N 1
ATOM 766 C CA . THR A 1 93 ? -3.290 4.430 10.675 1.00 88.44 93 THR A CA 1
ATOM 767 C C . THR A 1 93 ? -3.547 3.889 9.278 1.00 88.44 93 THR A C 1
ATOM 769 O O . THR A 1 93 ? -4.425 3.041 9.087 1.00 88.44 93 THR A O 1
ATOM 772 N N . LYS A 1 94 ? -2.803 4.388 8.288 1.00 90.25 94 LYS A N 1
ATOM 773 C CA . LYS A 1 94 ? -2.879 3.838 6.935 1.00 90.25 94 LYS A CA 1
ATOM 774 C C . LYS A 1 94 ? -2.528 2.355 6.998 1.00 90.25 94 LYS A C 1
ATOM 776 O O . LYS A 1 94 ? -1.572 1.963 7.664 1.00 90.25 94 LYS A O 1
ATOM 781 N N . ARG A 1 95 ? -3.313 1.527 6.311 1.00 90.19 95 ARG A N 1
ATOM 782 C CA . ARG A 1 95 ? -3.005 0.100 6.211 1.00 90.19 95 ARG A CA 1
ATOM 783 C C . ARG A 1 95 ? -1.686 -0.042 5.437 1.00 90.19 95 ARG A C 1
ATOM 785 O O . ARG A 1 95 ? -1.556 0.608 4.400 1.00 90.19 95 ARG A O 1
ATOM 792 N N . PRO A 1 96 ? -0.732 -0.868 5.899 1.00 87.69 96 PRO A N 1
ATOM 793 C CA . PRO A 1 96 ? 0.591 -0.982 5.274 1.00 87.69 96 PRO A CA 1
ATOM 794 C C . PRO A 1 96 ? 0.531 -1.515 3.833 1.00 87.69 96 PRO A C 1
ATOM 796 O O . PRO A 1 96 ? 1.450 -1.299 3.049 1.00 87.69 96 PRO A O 1
ATOM 799 N N . GLY A 1 97 ? -0.574 -2.167 3.458 1.00 93.12 97 GLY A N 1
ATOM 800 C CA . GLY A 1 97 ? -0.739 -2.773 2.143 1.00 93.12 97 GLY A CA 1
ATOM 801 C C . GLY A 1 97 ? 0.106 -4.036 1.986 1.00 93.12 97 GLY A C 1
ATOM 802 O O . GLY A 1 97 ? 0.659 -4.564 2.950 1.00 93.12 97 GLY A O 1
ATOM 803 N N . ARG A 1 98 ? 0.176 -4.554 0.757 1.00 92.56 98 ARG A N 1
ATOM 804 C CA . ARG A 1 98 ? 0.982 -5.740 0.451 1.00 92.56 98 ARG A CA 1
ATOM 805 C C . ARG A 1 98 ? 2.463 -5.349 0.368 1.00 92.56 98 ARG A C 1
ATOM 807 O O . ARG A 1 98 ? 2.772 -4.406 -0.369 1.00 92.56 98 ARG A O 1
ATOM 814 N N . PRO A 1 99 ? 3.380 -6.068 1.043 1.00 92.12 99 PRO A N 1
ATOM 815 C CA . PRO A 1 99 ? 4.804 -5.788 0.926 1.00 92.12 99 PRO A CA 1
ATOM 816 C C . PRO A 1 99 ? 5.272 -5.945 -0.524 1.00 92.12 99 PRO A C 1
ATOM 818 O O . PRO A 1 99 ? 4.740 -6.734 -1.315 1.00 92.12 99 PRO A O 1
ATOM 821 N N . ARG A 1 100 ? 6.269 -5.143 -0.893 1.00 92.75 100 ARG A N 1
ATOM 822 C CA . ARG A 1 100 ? 6.849 -5.151 -2.236 1.00 92.75 100 ARG A CA 1
ATOM 823 C C . ARG A 1 100 ? 7.780 -6.354 -2.382 1.00 92.75 100 ARG A C 1
ATOM 825 O O . ARG A 1 100 ? 8.493 -6.692 -1.453 1.00 92.75 100 ARG A O 1
ATOM 832 N N . LYS A 1 101 ? 7.825 -6.934 -3.586 1.00 92.44 101 LYS A N 1
ATOM 833 C CA . LYS A 1 101 ? 8.819 -7.964 -3.940 1.00 92.44 101 LYS A CA 1
ATOM 834 C C . LYS A 1 101 ? 10.219 -7.386 -4.206 1.00 92.44 101 LYS A C 1
ATOM 836 O O . LYS A 1 101 ? 11.203 -8.087 -4.085 1.00 92.44 101 LYS A O 1
ATOM 841 N N . THR A 1 102 ? 10.280 -6.117 -4.605 1.00 93.94 102 THR A N 1
ATOM 842 C CA . THR A 1 102 ? 11.513 -5.377 -4.918 1.00 93.94 102 THR A CA 1
ATOM 843 C C . THR A 1 102 ? 11.980 -4.593 -3.698 1.00 93.94 102 THR A C 1
ATOM 845 O O . THR A 1 102 ? 11.158 -3.867 -3.117 1.00 93.94 102 THR A O 1
ATOM 848 N N . THR A 1 103 ? 13.267 -4.656 -3.389 1.00 95.31 103 THR A N 1
ATOM 849 C CA . THR A 1 103 ? 13.944 -3.813 -2.398 1.00 95.31 103 THR A CA 1
ATOM 850 C C . THR A 1 103 ? 14.405 -2.481 -3.005 1.00 95.31 103 THR A C 1
ATOM 852 O O . THR A 1 103 ? 14.314 -2.256 -4.213 1.00 95.31 103 THR A O 1
ATOM 855 N N . VAL A 1 104 ? 14.912 -1.573 -2.163 1.00 95.00 104 VAL A N 1
ATOM 856 C CA . VAL A 1 104 ? 15.505 -0.300 -2.616 1.00 95.00 104 VAL A CA 1
ATOM 857 C C . VAL A 1 104 ? 16.767 -0.543 -3.454 1.00 95.00 104 VAL A C 1
ATOM 859 O O . VAL A 1 104 ? 17.042 0.207 -4.388 1.00 95.00 104 VAL A O 1
ATOM 862 N N . VAL A 1 105 ? 17.522 -1.601 -3.146 1.00 95.56 105 VAL A N 1
ATOM 863 C CA . VAL A 1 105 ? 18.729 -1.983 -3.892 1.00 95.56 105 VAL A CA 1
ATOM 864 C C . VAL A 1 105 ? 18.357 -2.456 -5.296 1.00 95.56 105 VAL A C 1
ATOM 866 O O . VAL A 1 105 ? 18.946 -1.993 -6.272 1.00 95.56 105 VAL A O 1
ATOM 869 N N . ASP A 1 106 ? 17.315 -3.282 -5.410 1.00 95.31 106 ASP A N 1
ATOM 870 C CA . ASP A 1 106 ? 16.822 -3.762 -6.707 1.00 95.31 106 ASP A CA 1
ATOM 871 C C . ASP A 1 106 ? 16.347 -2.604 -7.586 1.00 95.31 106 ASP A C 1
ATOM 873 O O . ASP A 1 106 ? 16.675 -2.541 -8.771 1.00 95.31 106 ASP A O 1
ATOM 877 N N . ASP A 1 107 ? 15.613 -1.651 -7.003 1.00 95.62 107 ASP A N 1
ATOM 878 C CA . ASP A 1 107 ? 15.161 -0.454 -7.713 1.00 95.62 107 ASP A CA 1
ATOM 879 C C . ASP A 1 107 ? 16.356 0.359 -8.238 1.00 95.62 107 ASP A C 1
ATOM 881 O O . ASP A 1 107 ? 16.360 0.773 -9.398 1.00 95.62 107 ASP A O 1
ATOM 885 N N . ARG A 1 108 ? 17.407 0.547 -7.428 1.00 95.75 108 ARG A N 1
ATOM 886 C CA . ARG A 1 108 ? 18.637 1.229 -7.866 1.00 95.75 108 ARG A CA 1
ATOM 887 C C . ARG A 1 108 ? 19.327 0.478 -9.000 1.00 95.75 108 ARG A C 1
ATOM 889 O O . ARG A 1 108 ? 19.795 1.121 -9.939 1.00 95.75 108 ARG A O 1
ATOM 896 N N . LYS A 1 109 ? 19.359 -0.857 -8.955 1.00 95.44 109 LYS A N 1
ATOM 897 C CA . LYS A 1 109 ? 19.929 -1.681 -10.032 1.00 95.44 109 LYS A CA 1
ATOM 898 C C . LYS A 1 109 ? 19.138 -1.518 -11.331 1.00 95.44 109 LYS A C 1
ATOM 900 O O . LYS A 1 109 ? 19.744 -1.265 -12.370 1.00 95.44 109 LYS A O 1
ATOM 905 N N . ILE A 1 110 ? 17.804 -1.554 -11.266 1.00 95.81 110 ILE A N 1
ATOM 906 C CA . ILE A 1 110 ? 16.922 -1.287 -12.417 1.00 95.81 110 ILE A CA 1
ATOM 907 C C . ILE A 1 110 ? 17.244 0.078 -13.039 1.00 95.81 110 ILE A C 1
ATOM 909 O O . ILE A 1 110 ? 17.437 0.177 -14.250 1.00 95.81 110 ILE A O 1
ATOM 913 N N . LEU A 1 111 ? 17.325 1.128 -12.218 1.00 95.75 111 LEU A N 1
ATOM 914 C CA . LEU A 1 111 ? 17.589 2.485 -12.702 1.00 95.75 111 LEU A CA 1
ATOM 915 C C . LEU A 1 111 ? 19.009 2.644 -13.248 1.00 95.75 111 LEU A C 1
ATOM 917 O O . LEU A 1 111 ? 19.200 3.341 -14.239 1.00 95.75 111 LEU A O 1
ATOM 921 N N . SER A 1 112 ? 19.992 1.977 -12.644 1.00 96.19 112 SER A N 1
ATOM 922 C CA . SER A 1 112 ? 21.375 1.975 -13.126 1.00 96.19 112 SER A CA 1
ATOM 923 C C . SER A 1 112 ? 21.483 1.364 -14.525 1.00 96.19 112 SER A C 1
ATOM 925 O O . SER A 1 112 ? 22.132 1.944 -15.390 1.00 96.19 112 SER A O 1
ATOM 927 N N . LEU A 1 113 ? 20.788 0.251 -14.789 1.00 94.88 113 LEU A N 1
ATOM 928 C CA . LEU A 1 113 ? 20.773 -0.387 -16.112 1.00 94.88 113 LEU A CA 1
ATOM 929 C C . LEU A 1 113 ? 20.200 0.538 -17.192 1.00 94.88 113 LEU A C 1
ATOM 931 O O . LEU A 1 113 ? 20.806 0.693 -18.251 1.00 94.88 113 LEU A O 1
ATOM 935 N N . VAL A 1 114 ? 19.081 1.203 -16.895 1.00 94.81 114 VAL A N 1
ATOM 936 C CA . VAL A 1 114 ? 18.454 2.157 -17.824 1.00 94.81 114 VAL A CA 1
ATOM 937 C C . VAL A 1 114 ? 19.302 3.415 -18.000 1.00 94.81 114 VAL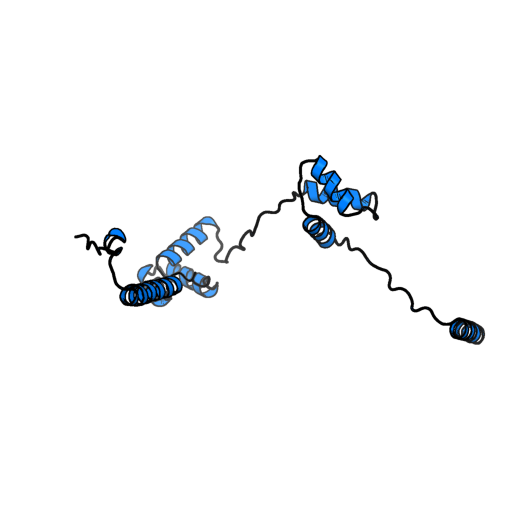 A C 1
ATOM 939 O O . VAL A 1 114 ? 19.390 3.944 -19.103 1.00 94.81 114 VAL A O 1
ATOM 942 N N . LYS A 1 115 ? 19.960 3.891 -16.937 1.00 94.19 115 LYS A N 1
ATOM 943 C CA . LYS A 1 115 ? 20.845 5.059 -17.013 1.00 94.19 115 LYS A CA 1
ATOM 944 C C . LYS A 1 115 ? 22.097 4.774 -17.841 1.00 94.19 115 LYS A C 1
ATOM 946 O O . LYS A 1 115 ? 22.528 5.654 -18.574 1.00 94.19 115 LYS A O 1
ATOM 951 N N . LYS A 1 116 ? 22.664 3.568 -17.727 1.00 95.31 116 LYS A N 1
ATOM 952 C CA . LYS A 1 116 ? 23.798 3.128 -18.552 1.00 95.31 116 LYS A CA 1
ATOM 953 C C . LYS A 1 116 ? 23.397 3.044 -20.020 1.00 95.31 116 LYS A C 1
ATOM 955 O O . LYS A 1 116 ? 24.060 3.630 -20.860 1.00 95.31 116 LYS A O 1
ATOM 960 N N . ASN A 1 117 ? 22.296 2.348 -20.303 1.00 92.69 117 ASN A N 1
ATOM 961 C CA . ASN A 1 117 ? 21.810 2.111 -21.657 1.00 92.69 117 ASN A CA 1
ATOM 962 C C . ASN A 1 117 ? 20.291 2.366 -21.718 1.00 92.69 117 ASN A C 1
ATOM 964 O O . ASN A 1 117 ? 19.507 1.483 -21.349 1.00 92.69 117 ASN A O 1
ATOM 968 N N . PRO A 1 118 ? 19.845 3.535 -22.221 1.00 89.69 118 PRO A N 1
ATOM 969 C CA . PRO A 1 118 ? 18.423 3.903 -22.260 1.00 89.69 118 PRO A CA 1
ATOM 970 C C . PRO A 1 118 ? 17.543 2.968 -23.099 1.00 89.69 118 PRO A C 1
ATOM 972 O O . PRO A 1 118 ? 16.346 2.855 -22.847 1.00 89.69 118 PRO A O 1
ATOM 975 N N . PHE A 1 119 ? 18.134 2.271 -24.074 1.00 88.88 119 PHE A N 1
ATOM 976 C CA . PHE A 1 119 ? 17.452 1.305 -24.942 1.00 88.88 119 PHE A CA 1
ATOM 977 C C . PHE A 1 119 ? 17.346 -0.103 -24.335 1.00 88.88 119 PHE A C 1
ATOM 979 O O . PHE A 1 119 ? 16.888 -1.031 -25.003 1.00 88.88 119 PHE A O 1
ATOM 986 N N . THR A 1 120 ? 17.754 -0.287 -23.075 1.00 92.12 120 THR A N 1
ATOM 987 C CA . THR A 1 120 ? 17.621 -1.576 -22.387 1.00 92.12 120 THR A CA 1
ATOM 988 C C . THR A 1 120 ? 16.163 -2.001 -22.298 1.00 92.12 120 THR A C 1
ATOM 990 O O . THR A 1 120 ? 15.282 -1.291 -21.808 1.00 92.12 120 THR A O 1
ATOM 993 N N . THR A 1 121 ? 15.893 -3.211 -22.775 1.00 93.38 121 THR A N 1
ATOM 994 C CA . THR A 1 121 ? 14.541 -3.757 -22.747 1.00 93.38 121 THR A CA 1
ATOM 995 C C . THR A 1 121 ? 14.197 -4.257 -21.347 1.00 93.38 121 THR A C 1
ATOM 997 O O . THR A 1 121 ? 15.035 -4.748 -20.590 1.00 93.38 121 THR A O 1
ATOM 1000 N N . VAL A 1 122 ? 12.906 -4.234 -21.012 1.00 95.12 122 VAL A N 1
ATOM 1001 C CA . VAL A 1 122 ? 12.405 -4.788 -19.740 1.00 95.12 122 VAL A CA 1
ATOM 1002 C C . VAL A 1 122 ? 12.743 -6.282 -19.592 1.00 95.12 122 VAL A C 1
ATOM 1004 O O . VAL A 1 122 ? 12.866 -6.773 -18.473 1.00 95.12 122 VAL A O 1
ATOM 1007 N N . GLY A 1 123 ? 12.890 -7.009 -20.706 1.00 95.75 123 GLY A N 1
ATOM 1008 C CA . GLY A 1 123 ? 13.324 -8.408 -20.710 1.00 95.75 123 GLY A CA 1
ATOM 1009 C C . GLY A 1 123 ? 14.764 -8.572 -20.225 1.00 95.75 123 GLY A C 1
ATOM 1010 O O . GLY A 1 123 ? 15.001 -9.363 -19.320 1.00 95.75 123 GLY A O 1
ATOM 1011 N N . GLN A 1 124 ? 15.689 -7.764 -20.746 1.00 95.31 124 GLN A N 1
ATOM 1012 C CA . GLN A 1 124 ? 17.087 -7.758 -20.298 1.00 95.31 124 GLN A CA 1
ATOM 1013 C C . GLN A 1 124 ? 17.190 -7.406 -18.811 1.00 95.31 124 GLN A C 1
ATOM 1015 O O . GLN A 1 124 ? 17.833 -8.124 -18.051 1.00 95.31 124 GLN A O 1
ATOM 1020 N N . ILE A 1 125 ? 16.465 -6.375 -18.363 1.00 96.19 125 ILE A N 1
ATOM 1021 C CA . ILE A 1 125 ? 16.427 -6.000 -16.941 1.00 96.19 125 ILE A CA 1
ATOM 1022 C C . ILE A 1 125 ? 15.918 -7.170 -16.087 1.00 96.19 125 ILE A C 1
ATOM 1024 O O . ILE A 1 125 ? 16.494 -7.470 -15.046 1.00 96.19 125 ILE A O 1
ATOM 1028 N N . LYS A 1 126 ? 14.874 -7.879 -16.532 1.00 96.81 126 LYS A N 1
ATOM 1029 C CA . LYS A 1 126 ? 14.367 -9.060 -15.821 1.00 96.81 126 LYS A CA 1
ATOM 1030 C C . LYS A 1 126 ? 15.444 -10.141 -15.680 1.00 96.81 126 LYS A C 1
ATOM 1032 O O . LYS A 1 126 ? 15.602 -10.661 -14.581 1.00 96.81 126 LYS A O 1
ATOM 1037 N N . ASN A 1 127 ? 16.168 -10.452 -16.754 1.00 96.19 127 ASN A N 1
ATOM 1038 C CA . ASN A 1 127 ? 17.210 -11.482 -16.741 1.00 96.19 127 ASN A CA 1
ATOM 1039 C C . ASN A 1 127 ? 18.327 -11.115 -15.750 1.00 96.19 127 ASN A C 1
ATOM 1041 O O . ASN A 1 127 ? 18.627 -11.898 -14.856 1.00 96.19 127 ASN A O 1
ATOM 1045 N N . THR A 1 128 ? 18.807 -9.867 -15.786 1.00 95.31 128 THR A N 1
ATOM 1046 C CA . THR A 1 128 ? 19.841 -9.390 -14.844 1.00 95.31 128 THR A CA 1
ATOM 1047 C C . THR A 1 128 ? 19.397 -9.371 -13.377 1.00 95.31 128 THR A C 1
ATOM 1049 O O . THR A 1 128 ? 20.231 -9.423 -12.477 1.00 95.31 128 THR A O 1
ATOM 1052 N N . LEU A 1 129 ? 18.093 -9.244 -13.100 1.00 95.19 129 LEU A N 1
ATOM 1053 C CA . LEU A 1 129 ? 17.554 -9.354 -11.740 1.00 95.19 129 LEU A CA 1
ATOM 1054 C C . LEU A 1 129 ? 17.408 -10.814 -11.315 1.00 95.19 129 LEU A C 1
ATOM 1056 O O . LEU A 1 129 ? 17.628 -11.136 -10.151 1.00 95.19 129 LEU A O 1
ATOM 1060 N N . GLN A 1 130 ? 17.065 -11.691 -12.256 1.00 95.56 130 GLN A N 1
ATOM 1061 C CA . GLN A 1 130 ? 16.967 -13.124 -12.015 1.00 95.56 130 GLN A CA 1
ATOM 1062 C C . GLN A 1 130 ? 18.335 -13.741 -11.697 1.00 95.56 130 GLN A C 1
ATOM 1064 O O . GLN A 1 130 ? 18.400 -14.578 -10.805 1.00 95.56 130 GLN A O 1
ATOM 1069 N N . GLU A 1 131 ? 19.413 -13.269 -12.329 1.00 93.94 131 GLU A N 1
ATOM 1070 C CA . GLU A 1 131 ? 20.802 -13.633 -11.989 1.00 93.94 131 GLU A CA 1
ATOM 1071 C C . GLU A 1 131 ? 21.169 -13.292 -10.534 1.00 93.94 131 GLU A C 1
ATOM 1073 O O . GLU A 1 131 ? 21.940 -13.999 -9.901 1.00 93.94 131 GLU A O 1
ATOM 1078 N N . VAL A 1 132 ? 20.572 -12.237 -9.968 1.00 91.12 132 VAL A N 1
ATOM 1079 C CA . VAL A 1 132 ? 20.745 -11.837 -8.554 1.00 91.12 132 VAL A CA 1
ATOM 1080 C C . VAL A 1 132 ? 19.800 -12.614 -7.622 1.00 91.12 132 VAL A C 1
ATOM 1082 O O . VAL A 1 132 ? 19.775 -12.383 -6.419 1.00 91.12 132 VAL A O 1
ATOM 1085 N N . GLY A 1 133 ? 18.970 -13.512 -8.159 1.00 93.56 133 GLY A N 1
ATOM 1086 C CA . GLY A 1 133 ? 17.966 -14.264 -7.401 1.00 93.56 133 GLY A CA 1
ATOM 1087 C C . GLY A 1 133 ? 16.622 -13.544 -7.230 1.00 93.56 133 GLY A C 1
ATOM 1088 O O . GLY A 1 133 ? 15.711 -14.060 -6.581 1.00 93.56 133 GLY A O 1
ATOM 1089 N N . VAL A 1 134 ? 16.429 -12.372 -7.843 1.00 93.88 134 VAL A N 1
ATOM 1090 C CA . VAL A 1 134 ? 15.189 -11.590 -7.728 1.00 93.88 134 VAL A CA 1
ATOM 1091 C C . VAL A 1 134 ? 14.254 -11.892 -8.898 1.00 93.88 134 VAL A C 1
ATOM 1093 O O . VAL A 1 134 ? 14.270 -11.255 -9.952 1.00 93.88 134 VAL A O 1
ATOM 1096 N N . SER A 1 135 ? 13.358 -12.859 -8.700 1.00 94.38 135 SER A N 1
ATOM 1097 C CA . SER A 1 135 ? 12.337 -13.203 -9.698 1.00 94.38 135 SER A CA 1
ATOM 1098 C C . SER A 1 135 ? 11.204 -12.167 -9.722 1.00 94.38 135 SER A C 1
ATOM 1100 O O . SER A 1 135 ? 10.354 -12.136 -8.833 1.00 94.38 135 SER A O 1
ATOM 1102 N N . VAL A 1 136 ? 11.130 -11.312 -10.742 1.00 95.44 136 VAL A N 1
ATOM 1103 C CA . VAL A 1 136 ? 10.067 -10.295 -10.880 1.00 95.44 136 VAL A CA 1
ATOM 1104 C C . VAL A 1 136 ? 9.357 -10.359 -12.229 1.00 95.44 136 VAL A C 1
ATOM 1106 O O . VAL A 1 136 ? 9.912 -10.761 -13.250 1.00 95.44 136 VAL A O 1
ATOM 1109 N N . SER A 1 137 ? 8.091 -9.937 -12.249 1.00 96.06 137 SER A N 1
ATOM 1110 C CA . SER A 1 137 ? 7.325 -9.812 -13.490 1.00 96.06 137 SER A CA 1
ATOM 1111 C C . SER A 1 137 ? 7.746 -8.571 -14.285 1.00 96.06 137 SER A C 1
ATOM 1113 O O . SER A 1 137 ? 8.088 -7.532 -13.711 1.00 96.06 137 SER A O 1
ATOM 1115 N N . LYS A 1 138 ? 7.602 -8.623 -15.618 1.00 96.06 138 LYS A N 1
ATOM 1116 C CA . LYS A 1 138 ? 7.817 -7.459 -16.502 1.00 96.06 138 LYS A CA 1
ATOM 1117 C C . LYS A 1 138 ? 6.959 -6.254 -16.078 1.00 96.06 138 LYS A C 1
ATOM 1119 O O . LYS A 1 138 ? 7.424 -5.119 -16.099 1.00 96.06 138 LYS A O 1
ATOM 1124 N N . SER A 1 139 ? 5.719 -6.497 -15.642 1.00 96.31 139 SER A N 1
ATOM 1125 C CA . SER A 1 139 ? 4.807 -5.458 -15.142 1.00 96.31 139 SER A CA 1
ATOM 1126 C C . SER A 1 139 ? 5.321 -4.769 -13.875 1.00 96.31 139 SER A C 1
ATOM 1128 O O . SER A 1 139 ? 5.159 -3.558 -13.724 1.00 96.31 139 SER A O 1
ATOM 1130 N N . THR A 1 140 ? 5.986 -5.509 -12.983 1.00 96.06 140 THR A N 1
ATOM 1131 C CA . THR A 1 140 ? 6.589 -4.939 -11.774 1.00 96.06 140 THR A CA 1
ATOM 1132 C C . THR A 1 140 ? 7.739 -4.007 -12.129 1.00 96.06 140 THR A C 1
ATOM 1134 O O . THR A 1 140 ? 7.774 -2.899 -11.602 1.00 96.06 140 THR A O 1
ATOM 1137 N N . ILE A 1 141 ? 8.610 -4.400 -13.064 1.00 96.00 141 ILE A N 1
ATOM 1138 C CA . ILE A 1 141 ? 9.720 -3.560 -13.540 1.00 96.00 141 ILE A CA 1
ATOM 1139 C C . ILE A 1 141 ? 9.187 -2.275 -14.190 1.00 96.00 141 ILE A C 1
ATOM 1141 O O . ILE A 1 141 ? 9.603 -1.184 -13.807 1.00 96.00 141 ILE A O 1
ATOM 1145 N N . LYS A 1 142 ? 8.197 -2.374 -15.093 1.00 95.62 142 LYS A N 1
ATOM 1146 C CA . LYS A 1 142 ? 7.552 -1.192 -15.702 1.00 95.62 142 LYS A CA 1
ATOM 1147 C C . LYS A 1 142 ? 6.998 -0.237 -14.644 1.00 95.62 142 LYS A C 1
ATOM 1149 O O . LYS A 1 142 ? 7.236 0.963 -14.716 1.00 95.62 142 LYS A O 1
ATOM 1154 N N . ARG A 1 143 ? 6.316 -0.761 -13.620 1.00 95.75 143 ARG A N 1
ATOM 1155 C CA . ARG A 1 143 ? 5.800 0.055 -12.510 1.00 95.75 143 ARG A CA 1
ATOM 1156 C C . ARG A 1 143 ? 6.917 0.809 -11.778 1.00 95.75 143 ARG A C 1
ATOM 1158 O O . ARG A 1 143 ? 6.690 1.952 -11.397 1.00 95.75 143 ARG A O 1
ATOM 1165 N N . ARG A 1 144 ? 8.108 0.215 -11.608 1.00 95.69 144 ARG A N 1
ATOM 1166 C CA . ARG A 1 144 ? 9.274 0.904 -11.015 1.00 95.69 144 ARG A CA 1
ATOM 1167 C C . ARG A 1 144 ? 9.805 2.014 -11.898 1.00 95.69 144 ARG A C 1
ATOM 1169 O O . ARG A 1 144 ? 9.943 3.135 -11.424 1.00 95.69 144 ARG A O 1
ATOM 1176 N N . LEU A 1 145 ? 9.995 1.733 -13.182 1.00 95.31 145 LEU A N 1
ATOM 1177 C CA . LEU A 1 145 ? 10.429 2.744 -14.144 1.00 95.31 145 LEU A CA 1
ATOM 1178 C C . LEU A 1 145 ? 9.466 3.937 -14.177 1.00 95.31 145 LEU A C 1
ATOM 1180 O O . LEU A 1 145 ? 9.896 5.080 -14.043 1.00 95.31 145 LEU A O 1
ATOM 1184 N N . HIS A 1 146 ? 8.158 3.673 -14.222 1.00 94.69 146 HIS A N 1
ATOM 1185 C CA . HIS A 1 146 ? 7.136 4.721 -14.221 1.00 94.69 146 HIS A CA 1
ATOM 1186 C C . HIS A 1 146 ? 7.128 5.536 -12.921 1.00 94.69 146 HIS A C 1
ATOM 1188 O O . HIS A 1 146 ? 6.951 6.753 -12.974 1.00 94.69 146 HIS A O 1
ATOM 1194 N N . GLN A 1 147 ? 7.332 4.889 -11.767 1.00 94.75 147 GLN A N 1
ATOM 1195 C CA . GLN A 1 147 ? 7.441 5.566 -10.472 1.00 94.75 147 GLN A CA 1
ATOM 1196 C C . GLN A 1 147 ? 8.650 6.515 -10.430 1.00 94.75 147 GLN A C 1
ATOM 1198 O O . GLN A 1 147 ? 8.557 7.601 -9.864 1.00 94.75 147 GLN A O 1
ATOM 1203 N N . SER A 1 148 ? 9.743 6.143 -11.096 1.00 93.31 148 SER A N 1
ATOM 1204 C CA . SER A 1 148 ? 10.947 6.963 -11.273 1.00 93.31 148 SER A CA 1
ATOM 1205 C C . SER A 1 148 ? 10.905 7.872 -12.508 1.00 93.31 148 SER A C 1
ATOM 1207 O O . SER A 1 148 ? 11.939 8.393 -12.910 1.00 93.31 148 SER A O 1
ATOM 1209 N N . LYS A 1 149 ? 9.726 8.083 -13.112 1.00 91.81 149 LYS A N 1
ATOM 1210 C CA . LYS A 1 149 ? 9.498 8.944 -14.291 1.00 91.81 149 LYS A CA 1
ATOM 1211 C C . LYS A 1 149 ? 10.188 8.497 -15.593 1.00 91.81 149 LYS A C 1
ATOM 1213 O O . LYS A 1 149 ? 10.146 9.235 -16.572 1.00 91.81 149 LYS A O 1
ATOM 1218 N N . TYR A 1 150 ? 10.719 7.278 -15.663 1.00 90.12 150 TYR A N 1
ATOM 1219 C CA . TYR A 1 150 ? 11.166 6.675 -16.919 1.00 90.12 150 TYR A CA 1
ATOM 1220 C C . TYR A 1 150 ? 9.960 6.111 -17.671 1.00 90.12 150 TYR A C 1
ATOM 1222 O O . TYR A 1 150 ? 9.296 5.174 -17.215 1.00 90.12 150 TYR A O 1
ATOM 1230 N N . ARG A 1 151 ? 9.656 6.708 -18.824 1.00 86.19 151 ARG A N 1
ATOM 1231 C CA . ARG A 1 151 ? 8.568 6.298 -19.717 1.00 86.19 151 ARG A CA 1
ATOM 1232 C C . ARG A 1 151 ? 9.125 6.120 -21.123 1.00 86.19 151 ARG A C 1
ATOM 1234 O O . ARG A 1 151 ? 9.968 6.899 -21.553 1.00 86.19 151 ARG A O 1
ATOM 1241 N N . GLY A 1 152 ? 8.637 5.107 -21.833 1.00 79.56 152 GLY A N 1
ATOM 1242 C CA . GLY A 1 152 ? 8.837 5.032 -23.275 1.00 79.56 152 GLY A CA 1
ATOM 1243 C C . GLY A 1 152 ? 7.944 6.070 -23.945 1.00 79.56 152 GLY A C 1
ATOM 1244 O O . GLY A 1 152 ? 6.738 6.079 -23.701 1.00 79.56 152 GLY A O 1
ATOM 1245 N N . PHE A 1 153 ? 8.530 6.938 -24.762 1.00 78.00 153 PHE A N 1
ATOM 1246 C CA . PHE A 1 153 ? 7.782 7.843 -25.625 1.00 78.00 153 PHE A CA 1
ATOM 1247 C C . PHE A 1 153 ? 7.910 7.357 -27.062 1.00 78.00 153 PHE A C 1
ATOM 1249 O O . PHE A 1 153 ? 9.014 7.147 -27.556 1.00 78.00 153 PHE A O 1
ATOM 1256 N N . THR A 1 154 ? 6.778 7.201 -27.738 1.00 75.62 154 THR A N 1
ATOM 1257 C CA . THR A 1 154 ? 6.754 7.085 -29.194 1.00 75.62 154 THR A CA 1
ATOM 1258 C C . THR A 1 154 ? 6.621 8.497 -29.739 1.00 75.62 154 THR A C 1
ATOM 1260 O O . THR A 1 154 ? 5.672 9.209 -29.397 1.00 75.62 154 THR A O 1
ATOM 1263 N N . THR A 1 155 ? 7.584 8.937 -30.549 1.00 74.44 155 THR A N 1
ATOM 1264 C CA . THR A 1 155 ? 7.446 10.207 -31.262 1.00 74.44 155 THR A CA 1
ATOM 1265 C C . THR A 1 155 ? 6.218 10.115 -32.160 1.00 74.44 155 THR A C 1
ATOM 1267 O O . THR A 1 155 ? 6.001 9.116 -32.845 1.00 74.44 155 THR A O 1
ATOM 1270 N N . ARG A 1 156 ? 5.364 11.144 -32.142 1.00 73.69 156 ARG A N 1
ATOM 1271 C CA . ARG A 1 156 ? 4.256 11.195 -33.097 1.00 73.69 156 ARG A CA 1
ATOM 1272 C C . ARG A 1 156 ? 4.867 11.311 -34.487 1.00 73.69 156 ARG A C 1
ATOM 1274 O O . ARG A 1 156 ? 5.532 12.305 -34.777 1.00 73.69 156 ARG A O 1
ATOM 1281 N N . CYS A 1 157 ? 4.653 10.306 -35.331 1.00 74.44 157 CYS A N 1
ATOM 1282 C CA . CYS A 1 157 ? 5.007 10.404 -36.737 1.00 74.44 157 CYS A CA 1
ATOM 1283 C C . CYS A 1 157 ? 4.294 11.634 -37.301 1.00 74.44 157 CYS A C 1
ATOM 1285 O O . CYS A 1 157 ? 3.068 11.748 -37.227 1.00 74.44 157 CYS A O 1
ATOM 1287 N N . LYS A 1 158 ? 5.061 12.592 -37.821 1.00 74.50 158 LYS A N 1
ATOM 1288 C CA . LYS A 1 158 ? 4.481 13.711 -38.555 1.00 74.50 158 LYS A CA 1
ATOM 1289 C C . LYS A 1 158 ? 3.730 13.112 -39.742 1.00 74.50 158 LYS A C 1
ATOM 1291 O O . LYS A 1 158 ? 4.326 12.341 -40.490 1.00 74.50 158 LYS A O 1
ATOM 1296 N N . LEU A 1 159 ? 2.447 13.446 -39.901 1.00 76.56 159 LEU A N 1
ATOM 1297 C CA . LEU A 1 159 ? 1.680 13.025 -41.074 1.00 76.56 159 LEU A CA 1
ATOM 1298 C C . LEU A 1 159 ? 2.486 13.375 -42.330 1.00 76.56 159 LEU A C 1
ATOM 1300 O O . LEU A 1 159 ? 2.983 14.501 -42.458 1.00 76.56 159 LEU A O 1
ATOM 1304 N N . LEU A 1 160 ? 2.660 12.399 -43.222 1.00 76.69 160 LEU A N 1
ATOM 1305 C CA . LEU A 1 160 ? 3.408 12.591 -44.457 1.00 76.69 160 LEU A CA 1
ATOM 1306 C C . LEU A 1 160 ? 2.670 13.622 -45.315 1.00 76.69 160 LEU A C 1
ATOM 1308 O O . LEU A 1 160 ? 1.620 13.357 -45.889 1.00 76.69 160 LEU A O 1
ATOM 1312 N N . VAL A 1 161 ? 3.217 14.836 -45.381 1.00 79.94 161 VAL A N 1
ATOM 1313 C CA . VAL A 1 161 ? 2.697 15.892 -46.251 1.00 79.94 161 VAL A CA 1
ATOM 1314 C C . VAL A 1 161 ? 3.057 15.535 -47.692 1.00 79.94 161 VAL A C 1
ATOM 1316 O O . VAL A 1 161 ? 4.228 15.262 -47.997 1.00 79.94 161 VAL A O 1
ATOM 1319 N N . SER A 1 162 ? 2.064 15.564 -48.584 1.00 85.38 162 SER A N 1
ATOM 1320 C CA . SER A 1 162 ? 2.272 15.321 -50.015 1.00 85.38 162 SER A CA 1
ATOM 1321 C C . SER A 1 162 ? 3.386 16.217 -50.572 1.00 85.38 162 SER A C 1
ATOM 1323 O O . SER A 1 162 ? 3.628 17.329 -50.086 1.00 85.38 162 SER A O 1
ATOM 1325 N N . LEU A 1 163 ? 4.102 15.737 -51.593 1.00 86.19 163 LEU A N 1
ATOM 1326 C CA . LEU A 1 163 ? 5.208 16.490 -52.199 1.00 86.19 163 LEU A CA 1
ATOM 1327 C C . LEU A 1 163 ? 4.745 17.862 -52.725 1.00 86.19 163 LEU A C 1
ATOM 1329 O O . LEU A 1 163 ? 5.458 18.851 -52.548 1.00 86.19 163 LEU A O 1
ATOM 1333 N N . LYS A 1 164 ? 3.518 17.946 -53.266 1.00 88.69 164 LYS A N 1
ATOM 1334 C CA . LYS A 1 164 ? 2.876 19.197 -53.708 1.00 88.69 164 LYS A CA 1
ATOM 1335 C C . LYS A 1 164 ? 2.765 20.210 -52.563 1.00 88.69 164 LYS A C 1
ATOM 1337 O O . LYS A 1 164 ? 3.247 21.334 -52.679 1.00 88.69 164 LYS A O 1
ATOM 1342 N N . ASN A 1 165 ? 2.228 19.786 -51.421 1.00 85.50 165 ASN A N 1
ATOM 1343 C CA . ASN A 1 165 ? 2.013 20.663 -50.269 1.00 85.50 165 ASN A CA 1
ATOM 1344 C C . ASN A 1 165 ? 3.333 21.064 -49.586 1.00 85.50 165 ASN A C 1
ATOM 1346 O O . ASN A 1 165 ? 3.437 22.167 -49.046 1.00 85.50 165 ASN A O 1
ATOM 1350 N N . ARG A 1 166 ? 4.368 20.211 -49.644 1.00 84.81 166 ARG A N 1
ATOM 1351 C CA . ARG A 1 166 ? 5.731 20.567 -49.207 1.00 84.81 166 ARG A CA 1
ATOM 1352 C C . ARG A 1 166 ? 6.325 21.692 -50.054 1.00 84.81 166 ARG A C 1
ATOM 1354 O O . ARG A 1 166 ? 6.818 22.661 -49.481 1.00 84.81 166 ARG A O 1
ATOM 1361 N N . LYS A 1 167 ? 6.238 21.592 -51.387 1.00 86.12 167 LYS A N 1
ATOM 1362 C CA . LYS A 1 167 ? 6.739 22.624 -52.312 1.00 86.12 167 LYS A CA 1
ATOM 1363 C C . LYS A 1 167 ? 6.030 23.963 -52.101 1.00 86.12 167 LYS A C 1
ATOM 1365 O O . LYS A 1 167 ? 6.707 24.977 -51.959 1.00 86.12 167 LYS A O 1
ATOM 1370 N N . ILE A 1 168 ? 4.698 23.955 -51.985 1.00 86.88 168 ILE A N 1
ATOM 1371 C CA . ILE A 1 168 ? 3.896 25.168 -51.740 1.00 86.88 168 ILE A CA 1
ATOM 1372 C C . ILE A 1 168 ? 4.336 25.865 -50.445 1.00 86.88 168 ILE A C 1
ATOM 1374 O O . ILE A 1 168 ? 4.615 27.061 -50.461 1.00 86.88 168 ILE A O 1
ATOM 1378 N N . ARG A 1 169 ? 4.486 25.116 -49.341 1.00 83.31 169 ARG A N 1
ATOM 1379 C CA . ARG A 1 169 ? 4.910 25.682 -48.047 1.00 83.31 169 ARG A CA 1
ATOM 1380 C C . ARG A 1 169 ? 6.313 26.290 -48.081 1.00 83.31 169 ARG A C 1
ATOM 1382 O O . ARG A 1 169 ? 6.526 27.346 -47.494 1.00 83.31 169 ARG A O 1
ATOM 1389 N N . VAL A 1 170 ? 7.270 25.641 -48.752 1.00 85.19 170 VAL A N 1
ATOM 1390 C CA . VAL A 1 170 ? 8.634 26.184 -48.906 1.00 85.19 170 VAL A CA 1
ATOM 1391 C C . VAL A 1 170 ? 8.617 27.450 -49.765 1.00 85.19 170 VAL A C 1
ATOM 1393 O O . VAL A 1 170 ? 9.272 28.430 -49.421 1.00 85.19 170 VAL A O 1
ATOM 1396 N N . CYS A 1 171 ? 7.842 27.448 -50.850 1.00 80.69 171 CYS A N 1
ATOM 1397 C CA . CYS A 1 171 ? 7.745 28.572 -51.778 1.00 80.69 171 CYS A CA 1
ATOM 1398 C C . CYS A 1 171 ? 7.076 29.799 -51.131 1.00 80.69 171 CYS A C 1
ATOM 1400 O O . CYS A 1 171 ? 7.571 30.909 -51.279 1.00 80.69 171 CYS A O 1
ATOM 1402 N N . GLN A 1 172 ? 6.020 29.603 -50.333 1.00 79.50 172 GLN A N 1
ATOM 1403 C CA . GLN A 1 172 ? 5.385 30.676 -49.556 1.00 79.50 172 GLN A CA 1
ATOM 1404 C C . GLN A 1 172 ? 6.325 31.277 -48.504 1.00 79.50 172 GLN A C 1
ATOM 1406 O O . GLN A 1 172 ? 6.365 32.490 -48.348 1.00 79.50 172 GLN A O 1
ATOM 1411 N N . LYS A 1 173 ? 7.120 30.452 -47.809 1.00 75.69 173 LYS A N 1
ATOM 1412 C CA . LYS A 1 173 ? 8.058 30.948 -46.790 1.00 75.69 173 LYS A CA 1
ATOM 1413 C C . LYS A 1 173 ? 9.173 31.814 -47.387 1.00 75.69 173 LYS A C 1
ATOM 1415 O O . LYS A 1 173 ? 9.575 32.777 -46.754 1.00 75.69 173 LYS A O 1
ATOM 1420 N N . LYS A 1 174 ? 9.633 31.494 -48.602 1.00 79.44 174 LYS A N 1
ATOM 1421 C CA . LYS A 1 174 ? 10.619 32.296 -49.347 1.00 79.44 174 LYS A CA 1
ATOM 1422 C C . LYS A 1 174 ? 10.076 33.634 -49.865 1.00 79.44 174 LYS A C 1
ATOM 1424 O O . LYS A 1 174 ? 10.878 34.489 -50.187 1.00 79.44 174 LYS A O 1
ATOM 1429 N N . LYS A 1 175 ? 8.753 33.795 -49.983 1.00 71.69 175 LYS A N 1
ATOM 1430 C CA . LYS A 1 175 ? 8.115 35.049 -50.426 1.00 71.69 175 LYS A CA 1
ATOM 1431 C C . LYS A 1 175 ? 7.916 36.072 -49.303 1.00 71.69 175 LYS A C 1
ATOM 1433 O O . LYS A 1 175 ? 7.630 37.220 -49.597 1.00 71.69 175 LYS A O 1
ATOM 1438 N N . ASN A 1 176 ? 8.012 35.638 -48.046 1.00 62.84 176 ASN A N 1
ATOM 1439 C CA . ASN A 1 176 ? 7.773 36.462 -46.856 1.00 62.84 176 ASN A CA 1
ATOM 1440 C C . ASN A 1 176 ? 9.076 36.789 -46.094 1.00 62.84 176 ASN A C 1
ATOM 1442 O O . ASN A 1 176 ? 9.019 37.122 -44.912 1.00 62.84 176 ASN A O 1
ATOM 1446 N N . ILE A 1 177 ? 10.229 36.605 -46.742 1.00 52.62 177 ILE A N 1
ATOM 1447 C CA . ILE A 1 177 ? 11.564 37.049 -46.316 1.00 52.62 177 ILE A CA 1
ATOM 1448 C C . ILE A 1 177 ? 11.982 38.099 -47.337 1.00 52.62 177 ILE A C 1
ATOM 1450 O O . ILE A 1 177 ? 12.511 39.139 -46.905 1.00 52.62 177 ILE A O 1
#

InterPro domains:
  IPR002492 Transposase, Tc1-like [PF01498] (107-170)
  IPR009057 Homedomain-like superfamily [SSF46689] (38-147)
  IPR036388 Winged helix-like DNA-binding domain superfamily [G3DSA:1.10.10.10] (40-91)

Foldseek 3Di:
DDPPPDPPDPPPPPPDDPVVVVVVVVVVVVVVVVVVVVPDDDDDDDLVLLVVLVVVVVVVDDLVVNCVVSVHDSVVSVVQVVCCVVPVDNDDDPDPPDDDLDDPVLLVQLVVVCVVPVPDDLVNSQVVCVVVVRHDDSVSSVVSCVVVVNDDDDPPDDPDDDPVVVVVVVVVVVVVD

pLDDT: mean 81.54, std 18.65, range [33.81, 96.81]

Secondary structure (DSSP, 8-state):
---------GGG-TT--HHHHHHHHHHHHHHHHHHHHTTPPPPPPPHHHHHHHHHHHHTT--HHHHHHHHT--HHHHHHHHHHHHHHS--SPPPP--SPPSS-HHHHHHHHHHHHH-TT--HHHHHHHHHTTT----HHHHHHHHHHTT----PPPPPP---HHHHHHHHHHHHH--

Radius of gyration: 33.7 Å; chains: 1; bounding box: 62×80×88 Å